Protein AF-A0A2N3AQL3-F1 (afdb_monomer_lite)

Foldseek 3Di:
DDQWDWDQDPVRDTDIDHDPVVVVVVVVVVVVVVVVVVPVPPPPPPQCQWDWDDDPPDTDIDGDDCLLVVLLVVLVCLLCVFLNNDDDDPVPDDPVRSLVSLVVSLVVNVVSLVSDDPVCCVPPPVSVVSSVVSVCCSPVPRVCCCVPPVVVVCVVVVD

Secondary structure (DSSP, 8-state):
--SEEEEE-TTS-EEEEE-HHHHHHHHHHHHHHHHHHTTT----------EEEEETTEEEEE----HHHHHHHHHHHHHHHSTTTS---TTT--HHHHHHHHHHHHHHHHHHHHTS-HHHHHH-HHHHHHHHHHHHIIIIIIHHIIIIIIHHHHHHHT-

pLDDT: mean 82.6, std 14.4, range [49.16, 96.75]

Sequence (159 aa):
MEIISIIINQNWDIQFYVSKFLIIFLIIIFIIFICFKNKRLKFKDYEISEADIGIGNSNIKIKPNYEDVQIAYKLWIELSTRKIGIPIDFENDAIMELYNSWYEFFKISRELLKDIPIVKARKHESTSKLINITIEILNLSIRPHLTKWQAKFRKWYFF

Radius of gyration: 32.43 Å; chains: 1; bounding box: 63×24×112 Å

Structure (mmCIF, N/CA/C/O backbone):
data_AF-A0A2N3AQL3-F1
#
_entry.id   AF-A0A2N3AQL3-F1
#
loop_
_atom_site.group_PDB
_atom_site.id
_atom_site.type_symbol
_atom_site.label_atom_id
_atom_site.label_alt_id
_atom_site.label_comp_id
_atom_site.label_asym_id
_atom_site.label_entity_id
_atom_site.label_seq_id
_atom_site.pdbx_PDB_ins_code
_atom_site.Cartn_x
_atom_site.Cartn_y
_atom_site.Cartn_z
_atom_site.occupancy
_atom_site.B_iso_or_equiv
_atom_site.auth_seq_id
_atom_site.auth_comp_id
_atom_site.auth_asym_id
_atom_site.auth_atom_id
_atom_site.pdbx_PDB_model_num
ATOM 1 N N . MET A 1 1 ? -11.843 4.493 66.650 1.00 51.44 1 MET A N 1
ATOM 2 C CA . MET A 1 1 ? -10.783 3.843 65.852 1.00 51.44 1 MET A CA 1
ATOM 3 C C . MET A 1 1 ? -9.783 4.924 65.491 1.00 51.44 1 MET A C 1
ATOM 5 O O . MET A 1 1 ? -10.061 5.711 64.596 1.00 51.44 1 MET A O 1
ATOM 9 N N . GLU A 1 2 ? -8.699 5.044 66.253 1.00 53.09 2 GLU A N 1
ATOM 10 C CA . GLU A 1 2 ? -7.651 6.032 65.977 1.00 53.09 2 GLU A CA 1
ATOM 11 C C . GLU A 1 2 ? -6.905 5.624 64.705 1.00 53.09 2 GLU A C 1
ATOM 13 O O . GLU A 1 2 ? -6.450 4.488 64.569 1.00 53.09 2 GLU A O 1
ATOM 18 N N . ILE A 1 3 ? -6.869 6.523 63.725 1.00 58.31 3 ILE A N 1
ATOM 19 C CA . ILE A 1 3 ? -6.352 6.224 62.384 1.00 58.31 3 ILE A CA 1
ATOM 20 C C . ILE A 1 3 ? -4.824 6.371 62.367 1.00 58.31 3 ILE A C 1
ATOM 22 O O . ILE A 1 3 ? -4.144 5.582 61.704 1.00 58.31 3 ILE A O 1
ATOM 26 N N . ILE A 1 4 ? -4.304 7.335 63.137 1.00 57.56 4 ILE A N 1
ATOM 27 C CA . ILE A 1 4 ? -2.884 7.600 63.387 1.00 57.56 4 ILE A CA 1
ATOM 28 C C . ILE A 1 4 ? -2.777 8.180 64.804 1.00 57.56 4 ILE A C 1
ATOM 30 O O . ILE A 1 4 ? -3.432 9.182 65.090 1.00 57.56 4 ILE A O 1
ATOM 34 N N . SER A 1 5 ? -1.950 7.592 65.669 1.00 59.94 5 SER A N 1
ATOM 35 C CA . SER A 1 5 ? -1.539 8.224 66.928 1.00 59.94 5 SER A CA 1
ATOM 36 C C . SER A 1 5 ? -0.015 8.255 67.033 1.00 59.94 5 SER A C 1
ATOM 38 O O . SER A 1 5 ? 0.682 7.295 66.694 1.00 59.94 5 SER A O 1
ATOM 40 N N . ILE A 1 6 ? 0.497 9.422 67.429 1.00 61.62 6 ILE A N 1
ATOM 41 C CA . ILE A 1 6 ? 1.920 9.704 67.620 1.00 61.62 6 ILE A CA 1
ATOM 42 C C . ILE A 1 6 ? 2.091 9.965 69.109 1.00 61.62 6 ILE A C 1
ATOM 44 O O . ILE A 1 6 ? 1.550 10.942 69.628 1.00 61.62 6 ILE A O 1
ATOM 48 N N . ILE A 1 7 ? 2.811 9.083 69.796 1.00 64.62 7 ILE A N 1
ATOM 49 C CA . ILE A 1 7 ? 3.121 9.242 71.217 1.00 64.62 7 ILE A CA 1
ATOM 50 C C . ILE A 1 7 ? 4.619 9.520 71.319 1.00 64.62 7 ILE A C 1
ATOM 52 O O . ILE A 1 7 ? 5.438 8.739 70.832 1.00 64.62 7 ILE A O 1
ATOM 56 N N . ILE A 1 8 ? 4.962 10.658 71.922 1.00 57.75 8 ILE A N 1
ATOM 57 C CA . ILE A 1 8 ? 6.341 11.061 72.210 1.00 57.75 8 ILE A CA 1
ATOM 58 C C . ILE A 1 8 ? 6.581 10.757 73.684 1.00 57.75 8 ILE A C 1
ATOM 60 O O . ILE A 1 8 ? 5.959 11.376 74.549 1.00 57.75 8 ILE A O 1
ATOM 64 N N . ASN A 1 9 ? 7.441 9.782 73.971 1.00 61.91 9 ASN A N 1
ATOM 65 C CA . ASN A 1 9 ? 7.782 9.431 75.347 1.00 61.91 9 ASN A CA 1
ATOM 66 C C . ASN A 1 9 ? 9.000 10.243 75.834 1.00 61.91 9 ASN A C 1
ATOM 68 O O . ASN A 1 9 ? 9.782 10.743 75.025 1.00 61.91 9 ASN A O 1
ATOM 72 N N . GLN A 1 10 ? 9.182 10.370 77.154 1.00 60.81 10 GLN A N 1
ATOM 73 C CA . GLN A 1 10 ? 10.193 11.242 77.787 1.00 60.81 10 GLN A CA 1
ATOM 74 C C . GLN A 1 10 ? 11.657 10.942 77.389 1.00 60.81 10 GLN A C 1
ATOM 76 O O . GLN A 1 10 ? 12.522 11.790 77.592 1.00 60.81 10 GLN A O 1
ATOM 81 N N . ASN A 1 11 ? 11.925 9.800 76.746 1.00 62.41 11 ASN A N 1
ATOM 82 C CA . ASN A 1 11 ? 13.236 9.415 76.207 1.00 62.41 11 ASN A CA 1
ATOM 83 C C . ASN A 1 11 ? 13.470 9.819 74.737 1.00 62.41 11 ASN A C 1
ATOM 85 O O . ASN A 1 11 ? 14.411 9.328 74.127 1.00 62.41 11 ASN A O 1
ATOM 89 N N . TRP A 1 12 ? 12.639 10.699 74.162 1.00 64.25 12 TRP A N 1
ATOM 90 C CA . TRP A 1 12 ? 12.699 11.100 72.741 1.00 64.25 12 TRP A CA 1
ATOM 91 C C . TRP A 1 12 ? 12.415 9.962 71.743 1.00 64.25 12 TRP A C 1
ATOM 93 O O . TRP A 1 12 ? 12.608 10.125 70.539 1.00 64.25 12 TRP A O 1
ATOM 103 N N . ASP A 1 13 ? 11.878 8.836 72.212 1.00 54.47 13 ASP A N 1
ATOM 104 C CA . ASP A 1 13 ? 11.405 7.764 71.343 1.00 54.47 13 ASP A CA 1
ATOM 105 C C . ASP A 1 13 ? 10.026 8.121 70.773 1.00 54.47 13 ASP A C 1
ATOM 107 O O . ASP A 1 13 ? 9.056 8.329 71.511 1.00 54.47 13 ASP A O 1
ATOM 111 N N . ILE A 1 14 ? 9.944 8.189 69.443 1.00 67.44 14 ILE A N 1
ATOM 112 C CA . ILE A 1 14 ? 8.716 8.487 68.701 1.00 67.44 14 ILE A CA 1
ATOM 113 C C . ILE A 1 14 ? 8.118 7.166 68.218 1.00 67.44 14 ILE A C 1
ATOM 115 O O . ILE A 1 14 ? 8.680 6.503 67.343 1.00 67.44 14 ILE A O 1
ATOM 119 N N . GLN A 1 15 ? 6.963 6.785 68.766 1.00 64.06 15 GLN A N 1
ATOM 120 C CA . GLN A 1 15 ? 6.241 5.585 68.340 1.00 64.06 15 GLN A CA 1
ATOM 121 C C . GLN A 1 15 ? 5.045 5.972 67.464 1.00 64.06 15 GLN A C 1
ATOM 123 O O . GLN A 1 15 ? 4.167 6.733 67.877 1.00 64.06 15 GLN A O 1
ATOM 128 N N . PHE A 1 16 ? 5.030 5.446 66.237 1.00 61.75 16 PHE A N 1
ATOM 129 C CA . PHE A 1 16 ? 3.970 5.664 65.254 1.00 61.75 16 PHE A CA 1
ATOM 130 C C . PHE A 1 16 ? 3.037 4.455 65.211 1.00 61.75 16 PHE A C 1
ATOM 132 O O . PHE A 1 16 ? 3.420 3.382 64.741 1.00 61.75 16 PHE A O 1
ATOM 139 N N . TYR A 1 17 ? 1.792 4.636 65.647 1.00 67.06 17 TYR A N 1
ATOM 140 C CA . TYR A 1 17 ? 0.761 3.612 65.521 1.00 67.06 17 TYR A CA 1
ATOM 141 C C . TYR A 1 17 ? -0.076 3.889 64.275 1.00 67.06 17 TYR A C 1
ATOM 143 O O . TYR A 1 17 ? -0.905 4.798 64.242 1.00 67.06 17 TYR A O 1
ATOM 151 N N . VAL A 1 18 ? 0.161 3.099 63.227 1.00 73.94 18 VAL A N 1
ATOM 152 C CA . VAL A 1 18 ? -0.626 3.133 61.989 1.00 73.94 18 VAL A CA 1
ATOM 153 C C . VAL A 1 18 ? -1.612 1.974 62.000 1.00 73.94 18 VAL A C 1
ATOM 155 O O . VAL A 1 18 ? -1.244 0.815 62.208 1.00 73.94 18 VAL A O 1
ATOM 158 N N . SER A 1 19 ? -2.884 2.278 61.758 1.00 76.31 19 SER A N 1
ATOM 159 C CA . SER A 1 19 ? -3.917 1.249 61.664 1.00 76.31 19 SER A CA 1
ATOM 160 C C . SER A 1 19 ? -3.671 0.310 60.470 1.00 76.31 19 SER A C 1
ATOM 162 O O . SER A 1 19 ? -3.409 0.743 59.346 1.00 76.31 19 SER A O 1
ATOM 164 N N . LYS A 1 20 ? -3.806 -1.007 60.688 1.00 79.69 20 LYS A N 1
ATOM 165 C CA . LYS A 1 20 ? -3.628 -2.034 59.637 1.00 79.69 20 LYS A CA 1
ATOM 166 C C . LYS A 1 20 ? -4.543 -1.808 58.422 1.00 79.69 20 LYS A C 1
ATOM 168 O O . LYS A 1 20 ? -4.163 -2.125 57.299 1.00 79.69 20 LYS A O 1
ATOM 173 N N . PHE A 1 21 ? -5.721 -1.220 58.633 1.00 78.19 21 PHE A N 1
ATOM 174 C CA . PHE A 1 21 ? -6.682 -0.905 57.573 1.00 78.19 21 PHE A CA 1
ATOM 175 C C . PHE A 1 21 ? -6.167 0.146 56.581 1.00 78.19 21 PHE A C 1
ATOM 177 O O . PHE A 1 21 ? -6.410 0.016 55.383 1.00 78.19 21 PHE A O 1
ATOM 184 N N . LEU A 1 22 ? -5.411 1.144 57.049 1.00 81.12 22 LEU A N 1
ATOM 185 C CA . LEU A 1 22 ? -4.845 2.193 56.194 1.00 81.12 22 LEU A CA 1
ATOM 186 C C . LEU A 1 22 ? -3.776 1.612 55.254 1.00 81.12 22 LEU A C 1
ATOM 188 O O . LEU A 1 22 ? -3.746 1.923 54.065 1.00 81.12 22 LEU A O 1
ATOM 192 N N . ILE A 1 23 ? -2.965 0.682 55.764 1.00 83.31 23 ILE A N 1
ATOM 193 C CA . ILE A 1 23 ? -1.958 -0.039 54.972 1.00 83.31 23 ILE A CA 1
ATOM 194 C C . ILE A 1 23 ? -2.632 -0.872 53.872 1.00 83.31 23 ILE A C 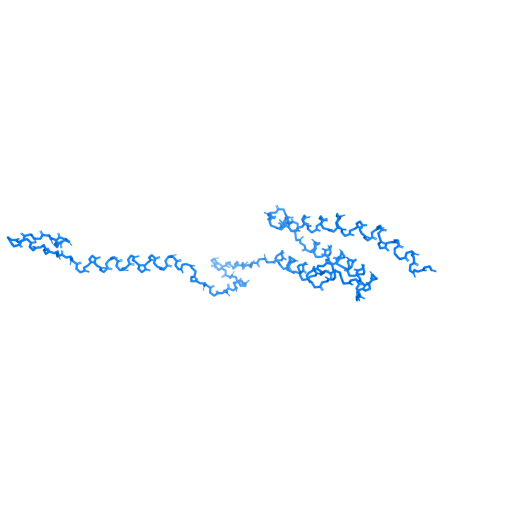1
ATOM 196 O O . ILE A 1 23 ? -2.230 -0.803 52.712 1.00 83.31 23 ILE A O 1
ATOM 200 N N . ILE A 1 24 ? -3.695 -1.612 54.205 1.00 85.81 24 ILE A N 1
ATOM 201 C CA . ILE A 1 24 ? -4.454 -2.416 53.231 1.00 85.81 24 ILE A CA 1
ATOM 202 C C . ILE A 1 24 ? -5.077 -1.523 52.150 1.00 85.81 24 ILE A C 1
ATOM 204 O O . ILE A 1 24 ? -5.013 -1.850 50.966 1.00 85.81 24 ILE A O 1
ATOM 208 N N . PHE A 1 25 ? -5.629 -0.372 52.535 1.00 88.00 25 PHE A N 1
ATOM 209 C CA . PHE A 1 25 ? -6.218 0.581 51.597 1.00 88.00 25 PHE A CA 1
ATOM 210 C C . PHE A 1 25 ? -5.186 1.143 50.605 1.00 88.00 25 PHE A C 1
ATOM 212 O O . PHE A 1 25 ? -5.440 1.177 49.400 1.00 88.00 25 PHE A O 1
ATOM 219 N N . LEU A 1 26 ? -3.991 1.506 51.086 1.00 88.38 26 LEU A N 1
ATOM 220 C CA . LEU A 1 26 ? -2.893 1.963 50.228 1.00 88.38 26 LEU A CA 1
ATOM 221 C C . LEU A 1 26 ? -2.411 0.867 49.268 1.00 88.38 26 LEU A C 1
ATOM 223 O O . LEU A 1 26 ? -2.149 1.157 48.102 1.00 88.38 26 LEU A O 1
ATOM 227 N N . ILE A 1 27 ? -2.357 -0.391 49.718 1.00 90.12 27 ILE A N 1
ATOM 228 C CA . ILE A 1 27 ? -2.004 -1.536 48.864 1.00 90.12 27 ILE A CA 1
ATOM 229 C C . ILE A 1 27 ? -3.042 -1.730 47.752 1.00 90.12 27 ILE A C 1
ATOM 231 O O . ILE A 1 27 ? -2.668 -1.926 46.597 1.00 90.12 27 ILE A O 1
ATOM 235 N N . ILE A 1 28 ? -4.337 -1.622 48.064 1.00 89.75 28 ILE A N 1
ATOM 236 C CA . ILE A 1 28 ? -5.412 -1.740 47.067 1.00 89.75 28 ILE A CA 1
ATOM 237 C C . ILE A 1 28 ? -5.302 -0.626 46.020 1.00 89.75 28 ILE A C 1
ATOM 239 O O . ILE A 1 28 ? -5.338 -0.907 44.821 1.00 89.75 28 ILE A O 1
ATOM 243 N N . ILE A 1 29 ? -5.097 0.624 46.448 1.00 90.50 29 ILE A N 1
ATOM 244 C CA . ILE A 1 29 ? -4.887 1.756 45.532 1.00 90.50 29 ILE A CA 1
ATOM 245 C C . ILE A 1 29 ? -3.656 1.525 44.655 1.00 90.50 29 ILE A C 1
ATOM 247 O O . ILE A 1 29 ? -3.702 1.786 43.453 1.00 90.50 29 ILE A O 1
ATOM 251 N N . PHE A 1 30 ? -2.571 1.002 45.225 1.00 89.88 30 PHE A N 1
ATOM 252 C CA . PHE A 1 30 ? -1.344 0.722 44.488 1.00 89.88 30 PHE A CA 1
ATOM 253 C C . PHE A 1 30 ? -1.532 -0.384 43.437 1.00 89.88 30 PHE A C 1
ATOM 255 O O . PHE A 1 30 ? -1.083 -0.235 42.301 1.00 89.88 30 PHE A O 1
ATOM 262 N N . ILE A 1 31 ? -2.267 -1.453 43.766 1.00 86.69 31 ILE A N 1
ATOM 263 C CA . ILE A 1 31 ? -2.614 -2.530 42.823 1.00 86.69 31 ILE A CA 1
ATOM 264 C C . ILE A 1 31 ? -3.506 -2.002 41.694 1.00 86.69 31 ILE A C 1
ATOM 266 O O . ILE A 1 31 ? -3.266 -2.308 40.524 1.00 86.69 31 ILE A O 1
ATOM 270 N N . ILE A 1 32 ? -4.501 -1.173 42.025 1.00 85.25 32 ILE A N 1
ATOM 271 C CA . ILE A 1 32 ? -5.365 -0.515 41.039 1.00 85.25 32 ILE A CA 1
ATOM 272 C C . ILE A 1 32 ? -4.518 0.381 40.131 1.00 85.25 32 ILE A C 1
ATOM 274 O O . ILE A 1 32 ? -4.611 0.270 38.913 1.00 85.25 32 ILE A O 1
ATOM 278 N N . PHE A 1 33 ? -3.634 1.208 40.690 1.00 86.50 33 PHE A N 1
ATOM 279 C CA . PHE A 1 33 ? -2.742 2.074 39.920 1.00 86.50 33 PHE A CA 1
ATOM 280 C C . PHE A 1 33 ? -1.833 1.278 38.972 1.00 86.50 33 PHE A C 1
ATOM 282 O O . PHE A 1 33 ? -1.706 1.637 37.799 1.00 86.50 33 PHE A O 1
ATOM 289 N N . ILE A 1 34 ? -1.263 0.157 39.431 1.00 82.75 34 ILE A N 1
ATOM 290 C CA . ILE A 1 34 ? -0.483 -0.756 38.583 1.00 82.75 34 ILE A CA 1
ATOM 291 C C . ILE A 1 34 ? -1.356 -1.350 37.474 1.00 82.75 34 ILE A C 1
ATOM 293 O O . ILE A 1 34 ? -0.932 -1.333 36.322 1.00 82.75 34 ILE A O 1
ATOM 297 N N . CYS A 1 35 ? -2.574 -1.816 37.769 1.00 76.88 35 CYS A N 1
ATOM 298 C CA . CYS A 1 35 ? -3.499 -2.337 36.754 1.00 76.88 35 CYS A CA 1
ATOM 299 C C . CYS A 1 35 ? -3.906 -1.272 35.726 1.00 76.88 35 CYS A C 1
ATOM 301 O O . CYS A 1 35 ? -3.946 -1.554 34.530 1.00 76.88 35 CYS A O 1
ATOM 303 N N . PHE A 1 36 ? -4.163 -0.036 36.162 1.00 75.19 36 PHE A N 1
ATOM 304 C CA . PHE A 1 36 ? -4.495 1.078 35.272 1.00 75.19 36 PHE A CA 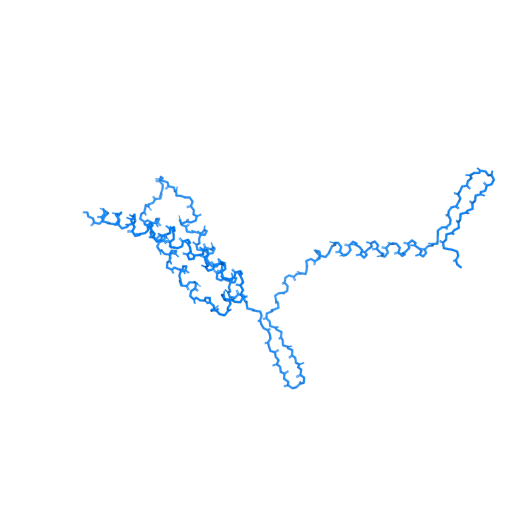1
ATOM 305 C C . PHE A 1 36 ? -3.304 1.493 34.399 1.00 75.19 36 PHE A C 1
ATOM 307 O O . PHE A 1 36 ? -3.488 1.766 33.212 1.00 75.19 36 PHE A O 1
ATOM 314 N N . LYS A 1 37 ? -2.081 1.487 34.944 1.00 73.31 37 LYS A N 1
ATOM 315 C CA . LYS A 1 37 ? -0.851 1.728 34.172 1.00 73.31 37 LYS A CA 1
ATOM 316 C C . LYS A 1 37 ? -0.570 0.580 33.195 1.00 73.31 37 LYS A C 1
ATOM 318 O O . LYS A 1 37 ? -0.176 0.817 32.055 1.00 73.31 37 LYS A O 1
ATOM 323 N N . ASN A 1 38 ? -0.874 -0.650 33.605 1.00 61.75 38 ASN A N 1
ATOM 324 C CA . ASN A 1 38 ? -0.843 -1.850 32.777 1.00 61.75 38 ASN A CA 1
ATOM 325 C C . ASN A 1 38 ? -2.131 -2.063 31.969 1.00 61.75 38 ASN A C 1
ATOM 327 O O . ASN A 1 38 ? -2.386 -3.182 31.543 1.00 61.75 38 ASN A O 1
ATOM 331 N N . LYS A 1 39 ? -2.886 -1.012 31.603 1.00 55.19 39 LYS A N 1
ATOM 332 C CA . LYS A 1 39 ? -3.913 -1.094 30.536 1.00 55.19 39 LYS A CA 1
ATOM 333 C C . LYS A 1 39 ? -3.364 -1.540 29.164 1.00 55.19 39 LYS A C 1
ATOM 335 O O . LYS A 1 39 ? -4.125 -1.700 28.220 1.00 55.19 39 LYS A O 1
ATOM 340 N N . ARG A 1 40 ? -2.058 -1.824 29.070 1.00 51.91 40 ARG A N 1
ATOM 341 C CA . ARG A 1 40 ? -1.445 -2.739 28.091 1.00 51.91 40 ARG A CA 1
ATOM 342 C C . ARG A 1 40 ? -1.630 -4.229 28.424 1.00 51.91 40 ARG A C 1
ATOM 344 O O . ARG A 1 40 ? -0.870 -5.058 27.926 1.00 51.91 40 ARG A O 1
ATOM 351 N N . LEU A 1 41 ? -2.613 -4.600 29.241 1.00 51.66 41 LEU A N 1
ATOM 352 C CA . LEU A 1 41 ? -3.220 -5.922 29.200 1.00 51.66 41 LEU A CA 1
ATOM 353 C C . LEU A 1 41 ? -3.808 -6.031 27.802 1.00 51.66 41 LEU A C 1
ATOM 355 O O . LEU A 1 41 ? -4.923 -5.588 27.548 1.00 51.66 41 LEU A O 1
ATOM 359 N N . LYS A 1 42 ? -2.961 -6.493 26.877 1.00 51.69 42 LYS A N 1
ATOM 360 C CA . LYS A 1 42 ? -3.303 -6.798 25.501 1.00 51.69 42 LYS A CA 1
ATOM 361 C C . LYS A 1 42 ? -4.519 -7.701 25.593 1.00 51.69 42 LYS A C 1
ATOM 363 O O . LYS A 1 42 ? -4.386 -8.880 25.924 1.00 51.69 42 LYS A O 1
ATOM 368 N N . PHE A 1 43 ? -5.700 -7.135 25.370 1.00 49.53 43 PHE A N 1
ATOM 369 C CA . PHE A 1 43 ? -6.829 -7.937 24.958 1.00 49.53 43 PHE A CA 1
ATOM 370 C C . PHE A 1 43 ? -6.288 -8.720 23.768 1.00 49.53 43 PHE A C 1
ATOM 372 O O . PHE A 1 43 ? -5.838 -8.112 22.799 1.00 49.53 43 PHE A O 1
ATOM 379 N N . LYS A 1 44 ? -6.178 -10.048 23.922 1.00 50.84 44 LYS A N 1
ATOM 380 C CA . LYS A 1 44 ? -5.912 -10.948 22.798 1.00 50.84 44 LYS A CA 1
ATOM 381 C C . LYS A 1 44 ? -6.794 -10.472 21.653 1.00 50.84 44 LYS A C 1
ATOM 383 O O . LYS A 1 44 ? -7.943 -10.131 21.922 1.00 50.84 44 LYS A O 1
ATOM 388 N N . ASP A 1 45 ? -6.237 -10.410 20.451 1.00 49.16 45 ASP A N 1
ATOM 389 C CA . ASP A 1 45 ? -6.909 -9.927 19.250 1.00 49.16 45 ASP A CA 1
ATOM 390 C C . ASP A 1 45 ? -8.165 -10.776 18.988 1.00 49.16 45 ASP A C 1
ATOM 392 O O . ASP A 1 45 ? -8.144 -11.782 18.285 1.00 49.16 45 ASP A O 1
ATOM 396 N N . TYR A 1 46 ? -9.263 -10.432 19.658 1.00 51.84 46 TYR A N 1
ATOM 397 C CA . TYR A 1 46 ? -10.572 -11.006 19.431 1.00 51.84 46 TYR A CA 1
ATOM 398 C C . TYR A 1 46 ? -11.118 -10.275 18.215 1.00 51.84 46 TYR A C 1
ATOM 400 O O . TYR A 1 46 ? -11.635 -9.162 18.318 1.00 51.84 46 TYR A O 1
ATOM 408 N N . GLU A 1 47 ? -10.953 -10.885 17.047 1.00 54.69 47 GLU A N 1
ATOM 409 C CA . GLU A 1 47 ? -11.608 -10.427 15.831 1.00 54.69 47 GLU A CA 1
ATOM 410 C C . GLU A 1 47 ? -13.110 -10.692 15.969 1.00 54.69 47 GLU A C 1
ATOM 412 O O . GLU A 1 47 ? -13.596 -11.808 15.789 1.00 54.69 47 GLU A O 1
ATOM 417 N N . ILE A 1 48 ? -13.857 -9.655 16.353 1.00 61.38 48 ILE A N 1
ATOM 418 C CA . ILE A 1 48 ? -15.319 -9.683 16.345 1.00 61.38 48 ILE A CA 1
ATOM 419 C C . ILE A 1 48 ? -15.743 -9.679 14.876 1.00 61.38 48 ILE A C 1
ATOM 421 O O . ILE A 1 48 ? -15.791 -8.631 14.236 1.00 61.38 48 ILE A O 1
ATOM 425 N N . SER A 1 49 ? -15.992 -10.862 14.322 1.00 60.44 49 SER A N 1
ATOM 426 C CA . SER A 1 49 ? -16.364 -11.027 12.919 1.00 60.44 49 SER A CA 1
ATOM 427 C C . SER A 1 49 ? -17.784 -10.537 12.659 1.00 60.44 49 SER A C 1
ATOM 429 O O . SER A 1 49 ? -17.999 -9.799 11.700 1.00 60.44 49 SER A O 1
ATOM 431 N N . GLU A 1 50 ? -18.738 -10.899 13.519 1.00 64.69 50 GLU A N 1
ATOM 432 C CA . GLU A 1 50 ? -20.144 -10.493 13.449 1.00 64.69 50 GLU A CA 1
ATOM 433 C C . GLU A 1 50 ? -20.735 -10.456 14.867 1.00 64.69 50 GLU A C 1
ATOM 435 O O . GLU A 1 50 ? -20.438 -11.317 15.697 1.00 64.69 50 GLU A O 1
ATOM 440 N N . ALA A 1 51 ? -21.552 -9.443 15.157 1.00 72.31 51 ALA A N 1
ATOM 441 C CA . ALA A 1 51 ? -22.323 -9.355 16.391 1.00 72.31 51 ALA A CA 1
ATOM 442 C C . ALA A 1 51 ? -23.816 -9.335 16.052 1.00 72.31 51 ALA A C 1
ATOM 444 O O . ALA A 1 51 ? -24.292 -8.414 15.382 1.00 72.31 51 ALA A O 1
ATOM 445 N N . ASP A 1 52 ? -24.536 -10.345 16.537 1.00 73.25 52 ASP A N 1
ATOM 446 C CA . ASP A 1 52 ? -25.989 -10.427 16.439 1.00 73.25 52 ASP A CA 1
ATOM 447 C C . ASP A 1 52 ? -26.587 -9.840 17.722 1.00 73.25 52 ASP A C 1
ATOM 449 O O . ASP A 1 52 ? -26.471 -10.415 18.806 1.00 73.25 52 ASP A O 1
ATOM 453 N N . ILE A 1 53 ? -27.205 -8.664 17.611 1.00 74.75 53 ILE A N 1
ATOM 454 C CA . ILE A 1 53 ? -27.907 -8.020 18.725 1.00 74.75 53 ILE A CA 1
ATOM 455 C C . ILE A 1 53 ? -29.405 -8.229 18.504 1.00 74.75 53 ILE A C 1
ATOM 457 O O . ILE A 1 53 ? -29.989 -7.678 17.568 1.00 74.75 53 ILE A O 1
ATOM 461 N N . GLY A 1 54 ? -30.022 -9.040 19.363 1.00 65.56 54 GLY A N 1
ATOM 462 C CA . GLY A 1 54 ? -31.474 -9.204 19.416 1.00 65.56 54 GLY A CA 1
ATOM 463 C C . GLY A 1 54 ? -32.105 -8.125 20.294 1.00 65.56 54 GLY A C 1
ATOM 464 O O . GLY A 1 54 ? -31.831 -8.069 21.492 1.00 65.56 54 GLY A O 1
ATOM 465 N N . ILE A 1 55 ? -32.958 -7.275 19.717 1.00 66.06 55 ILE A N 1
ATOM 466 C CA . ILE A 1 55 ? -33.839 -6.358 20.458 1.00 66.06 55 ILE A CA 1
ATOM 467 C C . ILE A 1 55 ? -35.282 -6.728 20.094 1.00 66.06 55 ILE A C 1
ATOM 469 O O . ILE A 1 55 ? -35.712 -6.557 18.951 1.00 66.06 55 ILE A O 1
ATOM 473 N N . GLY A 1 56 ? -36.032 -7.265 21.061 1.00 75.38 56 GLY A N 1
ATOM 474 C CA . GLY A 1 56 ? -37.398 -7.758 20.844 1.00 75.38 56 GLY A CA 1
ATOM 475 C C . GLY A 1 56 ? -37.448 -8.913 19.833 1.00 75.38 56 GLY A C 1
ATOM 476 O O . GLY A 1 56 ? -36.727 -9.892 19.985 1.00 75.38 56 GLY A O 1
ATOM 477 N N . ASN A 1 57 ? -38.274 -8.781 18.787 1.00 68.94 57 ASN A N 1
ATOM 478 C CA . ASN A 1 57 ? -38.377 -9.750 17.680 1.00 68.94 57 ASN A CA 1
ATOM 479 C C . ASN A 1 57 ? -37.429 -9.454 16.499 1.00 68.94 57 ASN A C 1
ATOM 481 O O . ASN A 1 57 ? -37.511 -10.120 15.467 1.00 68.94 57 ASN A O 1
ATOM 485 N N . SER A 1 58 ? -36.565 -8.441 16.605 1.00 57.12 58 SER A N 1
ATOM 486 C CA . SER A 1 58 ? -35.669 -8.033 15.519 1.00 57.12 58 SER A CA 1
ATOM 487 C C . SER A 1 58 ? -34.214 -8.370 15.828 1.00 57.12 58 SER A C 1
ATOM 489 O O . SER A 1 58 ? -33.703 -8.027 16.894 1.00 57.12 58 SER A O 1
ATOM 491 N N . ASN A 1 59 ? -33.548 -9.005 14.862 1.00 71.06 59 ASN A N 1
ATOM 492 C CA . ASN A 1 59 ? -32.122 -9.316 14.913 1.00 71.06 59 ASN A CA 1
ATOM 493 C C . ASN A 1 59 ? -31.364 -8.334 14.014 1.00 71.06 59 ASN A C 1
ATOM 495 O O . ASN A 1 59 ? -31.643 -8.254 12.816 1.00 71.06 59 ASN A O 1
ATOM 499 N N . ILE A 1 60 ? -30.407 -7.597 14.581 1.00 71.31 60 ILE A N 1
ATOM 500 C CA . ILE A 1 60 ? -29.521 -6.693 13.837 1.00 71.31 60 ILE A CA 1
ATOM 501 C C . ILE A 1 60 ? -28.127 -7.318 13.799 1.00 71.31 60 ILE A C 1
ATOM 503 O O . ILE A 1 60 ? -27.547 -7.596 14.848 1.00 71.31 60 ILE A O 1
ATOM 507 N N . LYS A 1 61 ? -27.592 -7.508 12.587 1.00 75.81 61 LYS A N 1
ATOM 508 C CA . LYS A 1 61 ? -26.224 -7.985 12.359 1.00 75.81 61 LYS A CA 1
ATOM 509 C C . LYS A 1 61 ? -25.278 -6.810 12.163 1.00 75.81 61 LYS A C 1
ATOM 511 O O . LYS A 1 61 ? -25.483 -6.002 11.255 1.00 75.81 61 LYS A O 1
ATOM 516 N N . ILE A 1 62 ? -24.232 -6.723 12.979 1.00 70.06 62 ILE A N 1
ATOM 517 C CA . ILE A 1 62 ? -23.190 -5.698 12.859 1.00 70.06 62 ILE A CA 1
ATOM 518 C C . ILE A 1 62 ? -21.877 -6.380 12.479 1.00 70.06 62 ILE A C 1
ATOM 520 O O . ILE A 1 62 ? -21.405 -7.265 13.189 1.00 70.06 62 ILE A O 1
ATOM 524 N N . LYS A 1 63 ? -21.283 -5.946 11.362 1.00 75.25 63 LYS A N 1
ATOM 525 C CA . LYS A 1 63 ? -20.011 -6.456 10.840 1.00 75.25 63 LYS A CA 1
ATOM 526 C C . LYS A 1 63 ? -19.025 -5.306 10.618 1.00 75.25 63 LYS A C 1
ATOM 528 O O . LYS A 1 63 ? -19.384 -4.342 9.936 1.00 75.25 63 LYS A O 1
ATOM 533 N N . PRO A 1 64 ? -17.797 -5.372 11.159 1.00 66.88 64 PRO A N 1
ATOM 534 C CA . PRO A 1 64 ? -16.774 -4.378 10.866 1.00 66.88 64 PRO A CA 1
ATOM 535 C C . PRO A 1 64 ? -16.326 -4.460 9.398 1.00 66.88 64 PRO A C 1
ATOM 537 O O . PRO A 1 64 ? -16.150 -5.542 8.840 1.00 66.88 64 PRO A O 1
ATOM 540 N N . ASN A 1 65 ? -16.138 -3.300 8.760 1.00 77.88 65 ASN A N 1
ATOM 541 C CA . ASN A 1 65 ? -15.711 -3.204 7.362 1.00 77.88 65 ASN A CA 1
ATOM 542 C C . ASN A 1 65 ? -14.247 -2.737 7.270 1.00 77.88 65 ASN A C 1
ATOM 544 O O . ASN A 1 65 ? -13.965 -1.552 7.458 1.00 77.88 65 ASN A O 1
ATOM 548 N N . TYR A 1 66 ? -13.358 -3.652 6.875 1.00 83.06 66 TYR A N 1
ATOM 549 C CA . TYR A 1 66 ? -11.912 -3.434 6.722 1.00 83.06 66 TYR A CA 1
ATOM 550 C C . TYR A 1 66 ? -11.434 -3.282 5.265 1.00 83.06 66 TYR A C 1
ATOM 552 O O . TYR A 1 66 ? -10.239 -3.388 5.000 1.00 83.06 66 TYR A O 1
ATOM 560 N N . GLU A 1 67 ? -12.335 -3.060 4.305 1.00 85.12 67 GLU A N 1
ATOM 561 C CA . GLU A 1 67 ? -12.007 -3.034 2.865 1.00 85.12 67 GLU A CA 1
ATOM 562 C C . GLU A 1 67 ? -10.865 -2.069 2.503 1.00 85.12 67 GLU A C 1
ATOM 564 O O . GLU A 1 67 ? -9.957 -2.424 1.759 1.00 85.12 67 GLU A O 1
ATOM 569 N N . ASP A 1 68 ? -10.862 -0.861 3.066 1.00 84.38 68 ASP A N 1
ATOM 570 C CA . ASP A 1 68 ? -9.848 0.162 2.805 1.00 84.38 68 ASP A CA 1
ATOM 571 C C . ASP A 1 68 ? -8.476 -0.214 3.380 1.00 84.38 68 ASP A C 1
ATOM 573 O O . ASP A 1 68 ? -7.453 0.013 2.733 1.00 84.38 68 ASP A O 1
ATOM 577 N N . VAL A 1 69 ? -8.450 -0.863 4.547 1.00 87.75 69 VAL A N 1
ATOM 578 C CA . VAL A 1 69 ? -7.219 -1.402 5.146 1.00 87.75 69 VAL A CA 1
ATOM 579 C C . VAL A 1 69 ? -6.659 -2.541 4.292 1.00 87.75 69 VAL A C 1
ATOM 581 O O . VAL A 1 69 ? -5.455 -2.597 4.046 1.00 87.75 69 VAL A O 1
ATOM 584 N N . GLN A 1 70 ? -7.524 -3.420 3.781 1.00 92.12 70 GLN A N 1
ATOM 585 C CA . GLN A 1 70 ? -7.110 -4.502 2.885 1.00 92.12 70 GLN A CA 1
ATOM 586 C C . GLN A 1 70 ? -6.538 -3.961 1.570 1.00 92.12 70 GLN A C 1
ATOM 588 O O . GLN A 1 70 ? -5.531 -4.472 1.083 1.00 92.12 70 GLN A O 1
ATOM 593 N N . ILE A 1 71 ? -7.141 -2.912 1.005 1.00 93.31 71 ILE A N 1
ATOM 594 C CA . ILE A 1 71 ? -6.638 -2.262 -0.211 1.00 93.31 71 ILE A CA 1
ATOM 595 C C . ILE A 1 71 ? -5.285 -1.590 0.046 1.00 93.31 71 ILE A C 1
ATOM 597 O O . ILE A 1 71 ? -4.362 -1.766 -0.750 1.00 93.31 71 ILE A O 1
ATOM 601 N N . ALA A 1 72 ? -5.124 -0.895 1.177 1.00 93.19 72 ALA A N 1
ATOM 602 C CA . ALA A 1 72 ? -3.839 -0.318 1.577 1.00 93.19 72 ALA A CA 1
ATOM 603 C C . ALA A 1 72 ? -2.743 -1.389 1.696 1.00 93.19 72 ALA A C 1
ATOM 605 O O . ALA A 1 72 ? -1.632 -1.207 1.201 1.00 93.19 72 ALA A O 1
ATOM 606 N N . TYR A 1 73 ? -3.072 -2.529 2.307 1.00 95.12 73 TYR A N 1
ATOM 607 C CA . TYR A 1 73 ? -2.151 -3.652 2.446 1.00 95.12 73 TYR A CA 1
ATOM 608 C C . TYR A 1 73 ? -1.758 -4.255 1.090 1.00 95.12 73 TYR A C 1
ATOM 610 O O . TYR A 1 73 ? -0.573 -4.473 0.840 1.00 95.12 73 TYR A O 1
ATOM 618 N N . LYS A 1 74 ? -2.721 -4.449 0.178 1.00 96.00 74 LYS A N 1
ATOM 619 C CA . LYS A 1 74 ? -2.448 -4.914 -1.193 1.00 96.00 74 LYS A CA 1
ATOM 620 C C . LYS A 1 74 ? -1.523 -3.951 -1.945 1.00 96.00 74 LYS A C 1
ATOM 622 O O . LYS A 1 74 ? -0.537 -4.395 -2.524 1.00 96.00 74 LYS A O 1
ATOM 627 N N . LEU A 1 75 ? -1.787 -2.641 -1.883 1.00 95.56 75 LEU A N 1
ATOM 628 C CA . LEU A 1 75 ? -0.912 -1.618 -2.475 1.00 95.56 75 LEU A CA 1
ATOM 629 C C . LEU A 1 75 ? 0.509 -1.679 -1.897 1.00 95.56 75 LEU A C 1
ATOM 631 O O . LEU A 1 75 ? 1.482 -1.583 -2.643 1.00 95.56 75 LEU A O 1
ATOM 635 N N . TRP A 1 76 ? 0.637 -1.867 -0.581 1.00 94.62 76 TRP A N 1
ATOM 636 C CA . TRP A 1 76 ? 1.935 -1.996 0.080 1.00 94.62 76 TRP A CA 1
ATOM 637 C C . TRP A 1 76 ? 2.707 -3.244 -0.367 1.00 94.62 76 TRP A C 1
ATOM 639 O O . TRP A 1 76 ? 3.905 -3.138 -0.637 1.00 94.62 76 TRP A O 1
ATOM 649 N N . ILE A 1 77 ? 2.048 -4.401 -0.503 1.00 95.81 77 ILE A N 1
ATOM 650 C CA . ILE A 1 77 ? 2.680 -5.617 -1.047 1.00 95.81 77 ILE A CA 1
ATOM 651 C C . ILE A 1 77 ? 3.195 -5.347 -2.461 1.00 95.81 77 ILE A C 1
ATOM 653 O O . ILE A 1 77 ? 4.367 -5.587 -2.745 1.00 95.81 77 ILE A O 1
ATOM 657 N N . GLU A 1 78 ? 2.341 -4.818 -3.338 1.00 95.19 78 GLU A N 1
ATOM 658 C CA . GLU A 1 78 ? 2.699 -4.557 -4.736 1.00 95.19 78 GLU A CA 1
ATOM 659 C C . GLU A 1 78 ? 3.861 -3.566 -4.854 1.00 95.19 78 GLU A C 1
ATOM 661 O O . GLU A 1 78 ? 4.714 -3.719 -5.722 1.00 95.19 78 GLU A O 1
ATOM 666 N N . LEU A 1 79 ? 3.931 -2.567 -3.972 1.00 93.25 79 LEU A N 1
ATOM 667 C CA . LEU A 1 79 ? 5.032 -1.609 -3.956 1.00 93.25 79 LEU A CA 1
ATOM 668 C C . LEU A 1 79 ? 6.327 -2.247 -3.428 1.00 93.25 79 LEU A C 1
ATOM 670 O O . LEU A 1 79 ? 7.369 -2.119 -4.062 1.00 93.25 79 LEU A O 1
ATOM 674 N N . SER A 1 80 ? 6.262 -2.930 -2.282 1.00 92.06 80 SER A N 1
ATOM 675 C CA . SER A 1 80 ? 7.437 -3.445 -1.557 1.00 92.06 80 SER A CA 1
ATOM 676 C C . SER A 1 80 ? 8.105 -4.652 -2.216 1.00 92.06 80 SER A C 1
ATOM 678 O O . SER A 1 80 ? 9.289 -4.889 -1.995 1.00 92.06 80 SER A O 1
ATOM 680 N N . THR A 1 81 ? 7.366 -5.411 -3.026 1.00 92.31 81 THR A N 1
ATOM 681 C CA . THR A 1 81 ? 7.872 -6.641 -3.661 1.00 92.31 81 THR A CA 1
ATOM 682 C C . THR A 1 81 ? 8.298 -6.448 -5.114 1.00 92.31 81 THR A C 1
ATOM 684 O O . THR A 1 81 ? 8.987 -7.298 -5.678 1.00 92.31 81 THR A O 1
ATOM 687 N N . ARG A 1 82 ? 7.920 -5.331 -5.741 1.00 93.19 82 ARG A N 1
ATOM 688 C CA . ARG A 1 82 ? 8.268 -5.023 -7.131 1.00 93.19 82 ARG A CA 1
ATOM 689 C C . ARG A 1 82 ? 9.527 -4.179 -7.231 1.00 93.19 82 ARG A C 1
ATOM 691 O O . ARG A 1 82 ? 9.853 -3.397 -6.345 1.00 93.19 82 ARG A O 1
ATOM 698 N N . LYS A 1 83 ? 10.142 -4.199 -8.416 1.00 91.19 83 LYS A N 1
ATOM 699 C CA . LYS A 1 83 ? 11.300 -3.360 -8.765 1.00 91.19 83 LYS A CA 1
ATOM 700 C C . LYS A 1 83 ? 11.063 -1.847 -8.675 1.00 91.19 83 LYS A C 1
ATOM 702 O O . LYS A 1 83 ? 12.002 -1.079 -8.810 1.00 91.19 83 LYS A O 1
ATOM 707 N N . ILE A 1 84 ? 9.825 -1.396 -8.474 1.00 87.69 84 ILE A N 1
ATOM 708 C CA . ILE A 1 84 ? 9.530 0.017 -8.213 1.00 87.69 84 ILE A CA 1
ATOM 709 C C . ILE A 1 84 ? 9.833 0.439 -6.768 1.00 87.69 84 ILE A C 1
ATOM 711 O O . ILE A 1 84 ? 10.207 1.586 -6.546 1.00 87.69 84 ILE A O 1
ATOM 715 N N . GLY A 1 85 ? 9.681 -0.465 -5.795 1.00 85.69 85 GLY A N 1
ATOM 716 C CA . GLY A 1 85 ? 9.976 -0.199 -4.383 1.00 85.69 85 GLY A CA 1
ATOM 717 C C . GLY A 1 85 ? 11.330 -0.736 -3.923 1.00 85.69 85 GLY A C 1
ATOM 718 O O . GLY A 1 85 ? 11.664 -0.606 -2.749 1.00 85.69 85 GLY A O 1
ATOM 719 N N . ILE A 1 86 ? 12.103 -1.333 -4.831 1.00 90.19 86 ILE A N 1
ATOM 720 C CA . ILE A 1 86 ? 13.417 -1.922 -4.563 1.00 90.19 86 ILE A CA 1
ATOM 721 C C . ILE A 1 86 ? 14.482 -1.083 -5.290 1.00 90.19 86 ILE A C 1
ATOM 723 O O . ILE A 1 86 ? 14.228 -0.653 -6.418 1.00 90.19 86 ILE A O 1
ATOM 727 N N . PRO A 1 87 ? 15.661 -0.836 -4.684 1.00 92.25 87 PRO A N 1
ATOM 728 C CA . PRO A 1 87 ? 16.768 -0.167 -5.363 1.00 92.25 87 PRO A CA 1
ATOM 729 C C . PRO A 1 87 ? 17.139 -0.861 -6.677 1.00 92.25 87 PRO A C 1
ATOM 731 O O . PRO A 1 87 ? 17.168 -2.089 -6.749 1.00 92.25 87 PRO A O 1
ATOM 734 N N . ILE A 1 88 ? 17.426 -0.065 -7.707 1.00 92.38 88 ILE A N 1
ATOM 735 C CA . ILE A 1 88 ? 17.828 -0.576 -9.019 1.00 92.38 88 ILE A CA 1
ATOM 736 C C . ILE A 1 88 ? 19.273 -1.068 -8.934 1.00 92.38 88 ILE A C 1
ATOM 738 O O . ILE A 1 88 ? 20.162 -0.304 -8.554 1.00 92.38 88 ILE A O 1
ATOM 742 N N . ASP A 1 89 ? 19.492 -2.319 -9.323 1.00 94.56 89 ASP A N 1
ATOM 743 C CA . ASP A 1 89 ? 20.821 -2.900 -9.481 1.00 94.56 89 ASP A CA 1
ATOM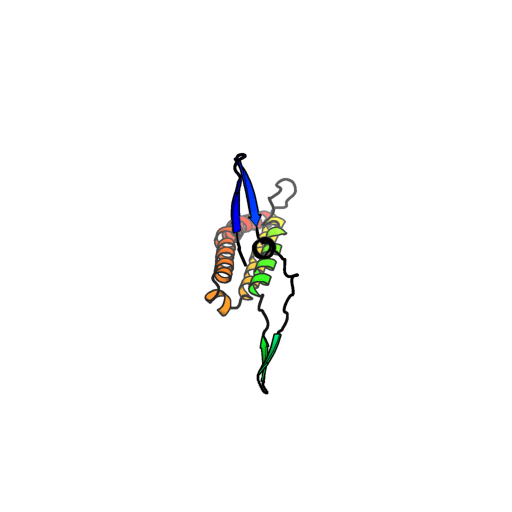 744 C C . ASP A 1 89 ? 21.290 -2.704 -10.928 1.00 94.56 89 ASP A C 1
ATOM 746 O O . ASP A 1 89 ? 20.797 -3.350 -11.848 1.00 94.56 89 ASP A O 1
ATOM 750 N N . PHE A 1 90 ? 22.243 -1.801 -11.147 1.00 91.69 90 PHE A N 1
ATOM 751 C CA . PHE A 1 90 ? 22.732 -1.489 -12.493 1.00 91.69 90 PHE A CA 1
ATOM 752 C C . PHE A 1 90 ? 23.563 -2.609 -13.136 1.00 91.69 90 PHE A C 1
ATOM 754 O O . PHE A 1 90 ? 23.776 -2.558 -14.347 1.00 91.69 90 PHE A O 1
ATOM 761 N N . GLU A 1 91 ? 24.035 -3.593 -12.365 1.00 94.31 91 GLU A N 1
ATOM 762 C CA . GLU A 1 91 ? 24.806 -4.727 -12.886 1.00 94.31 91 GLU A CA 1
ATOM 763 C C . GLU A 1 91 ? 23.884 -5.857 -13.352 1.00 94.31 91 GLU A C 1
ATOM 765 O O . GLU A 1 91 ? 24.112 -6.444 -14.411 1.00 94.31 91 GLU A O 1
ATOM 770 N N . ASN A 1 92 ? 22.826 -6.135 -12.581 1.00 93.31 92 ASN A N 1
ATOM 771 C CA . ASN A 1 92 ? 21.976 -7.311 -12.790 1.00 93.31 92 ASN A CA 1
ATOM 772 C C . ASN A 1 92 ? 20.571 -6.998 -13.334 1.00 93.31 92 ASN A C 1
ATOM 774 O O . ASN A 1 92 ? 19.928 -7.892 -13.890 1.00 93.31 92 ASN A O 1
ATOM 778 N N . ASP A 1 93 ? 20.063 -5.767 -13.200 1.00 93.50 93 ASP A N 1
ATOM 779 C CA . ASP A 1 93 ? 18.691 -5.455 -13.609 1.00 93.50 93 ASP A CA 1
ATOM 780 C C . ASP A 1 93 ? 18.577 -5.091 -15.090 1.00 93.50 93 ASP A C 1
ATOM 782 O O . ASP A 1 93 ? 19.110 -4.097 -15.585 1.00 93.50 93 ASP A O 1
ATOM 786 N N . ALA A 1 94 ? 17.745 -5.852 -15.800 1.00 92.3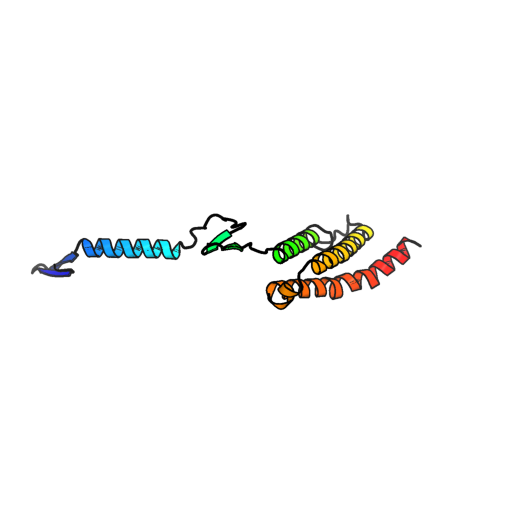8 94 ALA A N 1
ATOM 787 C CA . ALA A 1 94 ? 17.335 -5.501 -17.147 1.00 92.38 94 ALA A CA 1
ATOM 788 C C . ALA A 1 94 ? 16.349 -4.317 -17.124 1.00 92.38 94 ALA A C 1
ATOM 790 O O . ALA A 1 94 ? 15.263 -4.395 -16.544 1.00 92.38 94 ALA A O 1
ATOM 791 N N . ILE A 1 95 ? 16.675 -3.240 -17.850 1.00 92.06 95 ILE A N 1
ATOM 792 C CA . ILE A 1 95 ? 15.831 -2.031 -17.959 1.00 92.06 95 ILE A CA 1
ATOM 793 C C . ILE A 1 95 ? 14.410 -2.362 -18.449 1.00 92.06 95 ILE A C 1
ATOM 795 O O . ILE A 1 95 ? 13.433 -1.750 -18.010 1.00 92.06 95 ILE A O 1
ATOM 799 N N . MET A 1 96 ? 14.279 -3.350 -19.341 1.00 93.12 96 MET A N 1
ATOM 800 C CA . MET A 1 96 ? 12.979 -3.816 -19.825 1.00 93.12 96 MET A CA 1
ATOM 801 C C . MET A 1 96 ? 12.101 -4.349 -18.684 1.00 93.12 96 MET A C 1
ATOM 803 O O . MET A 1 96 ? 10.935 -3.962 -18.588 1.00 93.12 96 MET A O 1
ATOM 807 N N . GLU A 1 97 ? 12.664 -5.168 -17.794 1.00 92.81 97 GLU A N 1
ATOM 808 C CA . GLU A 1 97 ? 11.950 -5.747 -16.651 1.00 92.81 97 GLU A CA 1
ATOM 809 C C . GLU A 1 97 ? 11.570 -4.685 -15.617 1.00 92.81 97 GLU A C 1
ATOM 811 O O . GLU A 1 97 ? 10.445 -4.688 -15.113 1.00 92.81 97 GLU A O 1
ATOM 816 N N . LEU A 1 98 ? 12.451 -3.707 -15.370 1.00 93.94 98 LEU A N 1
ATOM 817 C CA . LEU A 1 98 ? 12.141 -2.560 -14.508 1.00 93.94 98 LEU A CA 1
ATOM 818 C C . LEU A 1 98 ? 10.893 -1.825 -15.009 1.00 93.94 98 LEU A C 1
ATOM 820 O O . LEU A 1 98 ? 9.918 -1.652 -14.275 1.00 93.94 98 LEU A O 1
ATOM 824 N N . TYR A 1 99 ? 10.884 -1.437 -16.285 1.00 94.38 99 TYR A N 1
ATOM 825 C CA . TYR A 1 99 ? 9.759 -0.699 -16.848 1.00 94.38 99 TYR A CA 1
ATOM 826 C C . TYR A 1 99 ? 8.479 -1.528 -16.961 1.00 94.38 99 TYR A C 1
ATOM 828 O O . TYR A 1 99 ? 7.390 -0.976 -16.780 1.00 94.38 99 TYR A O 1
ATOM 836 N N . ASN A 1 100 ? 8.580 -2.826 -17.253 1.00 94.06 100 ASN A N 1
ATOM 837 C CA . ASN A 1 100 ? 7.425 -3.722 -17.226 1.00 94.06 100 ASN A CA 1
ATOM 838 C C . ASN A 1 100 ? 6.844 -3.795 -15.806 1.00 94.06 100 ASN A C 1
ATOM 840 O O . ASN A 1 100 ? 5.647 -3.578 -15.626 1.00 94.06 100 ASN A O 1
ATOM 844 N N . SER A 1 101 ? 7.691 -3.969 -14.787 1.00 95.12 101 SER A N 1
ATOM 845 C CA . SER A 1 101 ? 7.271 -3.969 -13.382 1.00 95.12 101 SER A CA 1
ATOM 846 C C . SER A 1 101 ? 6.593 -2.657 -12.969 1.00 95.12 101 SER A C 1
ATOM 848 O O . SER A 1 101 ? 5.598 -2.688 -12.244 1.00 95.12 101 SER A O 1
ATOM 850 N N . TRP A 1 102 ? 7.111 -1.503 -13.402 1.00 95.12 102 TRP A N 1
ATOM 851 C CA . TRP A 1 102 ? 6.529 -0.192 -13.084 1.00 95.12 102 TRP A CA 1
ATOM 852 C C . TRP A 1 102 ? 5.171 0.011 -13.768 1.00 95.12 102 TRP A C 1
ATOM 854 O O . TRP A 1 102 ? 4.242 0.552 -13.166 1.00 95.12 102 TRP A O 1
ATOM 864 N N . TYR A 1 103 ? 5.036 -0.439 -15.019 1.00 95.62 103 TYR A N 1
ATOM 865 C CA . TYR A 1 103 ? 3.771 -0.381 -15.751 1.00 95.62 103 TYR A CA 1
ATOM 866 C C . TYR A 1 103 ? 2.703 -1.292 -15.136 1.00 95.62 103 TYR A C 1
ATOM 868 O O . TYR A 1 103 ? 1.555 -0.871 -14.989 1.00 95.62 103 TYR A O 1
ATOM 876 N N . GLU A 1 104 ? 3.075 -2.502 -14.715 1.00 95.69 104 GLU A N 1
ATOM 877 C CA . GLU A 1 104 ? 2.157 -3.408 -14.019 1.00 95.69 104 GLU A CA 1
ATOM 878 C C . GLU A 1 104 ? 1.708 -2.842 -12.668 1.00 95.69 104 GLU A C 1
ATOM 880 O O . GLU A 1 104 ? 0.510 -2.828 -12.381 1.00 95.69 104 GLU A O 1
ATOM 885 N N . PHE A 1 105 ? 2.620 -2.251 -11.886 1.00 95.75 105 PHE A N 1
ATOM 886 C CA . PHE A 1 105 ? 2.238 -1.551 -10.657 1.00 95.75 105 PHE A CA 1
ATOM 887 C C . PHE A 1 105 ? 1.244 -0.410 -10.926 1.00 95.75 105 PHE A C 1
ATOM 889 O O . PHE A 1 105 ? 0.266 -0.255 -10.191 1.00 95.75 105 PHE A O 1
ATOM 896 N N . PHE A 1 106 ? 1.448 0.369 -11.996 1.00 95.94 106 PHE A N 1
ATOM 897 C CA . PHE A 1 106 ? 0.522 1.437 -12.382 1.00 95.94 106 PHE A CA 1
ATOM 898 C C . PHE A 1 106 ? -0.885 0.904 -12.679 1.00 95.94 106 PHE A C 1
ATOM 900 O O . PHE A 1 106 ? -1.870 1.521 -12.270 1.00 95.94 106 PHE A O 1
ATOM 907 N N . LYS A 1 107 ? -1.001 -0.235 -13.375 1.00 96.56 107 LYS A N 1
ATOM 908 C CA . LYS A 1 107 ? -2.298 -0.873 -13.645 1.00 96.56 107 LYS A CA 1
ATOM 909 C C . LYS A 1 107 ? -2.954 -1.367 -12.362 1.00 96.56 107 LYS A C 1
ATOM 911 O O . LYS A 1 107 ? -4.072 -0.954 -12.067 1.00 96.56 107 LYS A O 1
ATOM 916 N N . ILE A 1 108 ? -2.251 -2.202 -11.596 1.00 96.50 108 ILE A N 1
ATOM 917 C CA . ILE A 1 108 ? -2.797 -2.854 -10.398 1.00 96.50 108 ILE A CA 1
ATOM 918 C C . ILE A 1 108 ? -3.233 -1.809 -9.377 1.00 96.50 108 ILE A C 1
ATOM 920 O O . ILE A 1 108 ? -4.343 -1.881 -8.860 1.00 96.50 108 ILE A O 1
ATOM 924 N N . SER A 1 109 ? -2.414 -0.781 -9.153 1.00 95.81 109 SER A N 1
ATOM 925 C CA . SER A 1 109 ? -2.763 0.295 -8.224 1.00 95.81 109 SER A CA 1
ATOM 926 C C . SER A 1 109 ? -4.038 1.025 -8.642 1.00 95.81 109 SER A C 1
ATOM 928 O O . SER A 1 109 ? -4.866 1.347 -7.796 1.00 95.81 109 SER A O 1
ATOM 930 N N . ARG A 1 110 ? -4.243 1.265 -9.945 1.00 95.44 110 ARG A N 1
ATOM 931 C CA . ARG A 1 110 ? -5.485 1.884 -10.432 1.00 95.44 110 ARG A CA 1
ATOM 932 C C . ARG A 1 110 ? -6.699 0.989 -10.238 1.00 95.44 110 ARG A C 1
ATOM 934 O O . ARG A 1 110 ? -7.747 1.526 -9.905 1.00 95.44 110 ARG A O 1
ATOM 941 N N . GLU A 1 111 ? -6.580 -0.318 -10.456 1.00 96.75 111 GLU A N 1
ATOM 942 C CA . GLU A 1 111 ? -7.688 -1.248 -10.205 1.00 96.75 111 GLU A CA 1
ATOM 943 C C . GLU A 1 111 ? -8.017 -1.318 -8.709 1.00 96.75 111 GLU A C 1
ATOM 945 O O . GLU A 1 111 ? -9.163 -1.099 -8.334 1.00 96.75 111 GLU A O 1
ATOM 950 N N . LEU A 1 112 ? -7.007 -1.453 -7.844 1.00 95.25 112 LEU A N 1
ATOM 951 C CA . LEU A 1 112 ? -7.194 -1.460 -6.388 1.00 95.25 112 LEU A CA 1
ATOM 952 C C . LEU A 1 112 ? -7.866 -0.182 -5.865 1.00 95.25 112 LEU A C 1
ATOM 954 O O . LEU A 1 112 ? -8.692 -0.242 -4.960 1.00 95.25 112 LEU A O 1
ATOM 958 N N . LEU A 1 113 ? -7.539 0.983 -6.433 1.00 93.44 113 LEU A N 1
ATOM 959 C CA . LEU A 1 113 ? -8.190 2.238 -6.052 1.00 93.44 113 LEU A CA 1
ATOM 960 C C . LEU A 1 113 ? -9.661 2.313 -6.491 1.00 93.44 113 LEU A C 1
ATOM 962 O O . LEU A 1 113 ? -10.446 2.975 -5.813 1.00 93.44 113 LEU A O 1
ATOM 966 N N . LYS A 1 114 ? -10.049 1.666 -7.600 1.00 93.38 114 LYS A N 1
ATOM 967 C CA . LYS A 1 114 ? -11.458 1.620 -8.042 1.00 93.38 114 LYS A CA 1
ATOM 968 C C . LYS A 1 114 ? -12.328 0.799 -7.098 1.00 93.38 114 LYS A C 1
ATOM 970 O O . LYS A 1 114 ? -13.514 1.093 -6.980 1.00 93.38 114 LYS A O 1
ATOM 975 N N . ASP A 1 115 ? -11.737 -0.180 -6.421 1.00 93.25 115 ASP A N 1
ATOM 976 C CA . ASP A 1 115 ? -12.441 -1.034 -5.466 1.00 93.25 115 ASP A CA 1
ATOM 977 C C . ASP A 1 115 ? -12.785 -0.299 -4.158 1.00 93.25 115 ASP A C 1
ATOM 979 O O . ASP A 1 115 ? -13.573 -0.802 -3.358 1.00 93.25 115 ASP A O 1
ATOM 983 N N . ILE A 1 116 ? -12.234 0.900 -3.919 1.00 90.94 116 ILE A N 1
ATOM 984 C CA . ILE A 1 116 ? -12.540 1.680 -2.715 1.00 90.94 116 ILE A CA 1
ATOM 985 C C . ILE A 1 116 ? -13.935 2.318 -2.840 1.00 90.94 116 ILE A C 1
ATOM 987 O O . ILE A 1 116 ? -14.159 3.151 -3.724 1.00 90.94 116 ILE A O 1
ATOM 991 N N . PRO A 1 117 ? -14.870 2.051 -1.904 1.00 89.00 117 PRO A N 1
ATOM 992 C CA . PRO A 1 117 ? -16.179 2.689 -1.923 1.00 89.00 117 PRO A CA 1
ATOM 993 C C . PRO A 1 117 ? -16.079 4.212 -1.764 1.00 89.00 117 PRO A C 1
ATOM 995 O O . PRO A 1 117 ? -15.505 4.720 -0.794 1.00 89.00 117 PRO A O 1
ATOM 998 N N . ILE A 1 118 ? -16.738 4.962 -2.654 1.00 86.81 118 ILE A N 1
ATOM 999 C CA . ILE A 1 118 ? -16.728 6.439 -2.641 1.00 86.81 118 ILE A CA 1
ATOM 1000 C C . ILE A 1 118 ? -17.210 7.033 -1.307 1.00 86.81 118 ILE A C 1
ATOM 1002 O O . ILE A 1 118 ? -16.754 8.095 -0.882 1.00 86.81 118 ILE A O 1
ATOM 1006 N N . VAL A 1 119 ? -18.116 6.334 -0.617 1.00 87.44 119 VAL A N 1
ATOM 1007 C CA . VAL A 1 119 ? -18.638 6.748 0.691 1.00 87.44 119 VAL A CA 1
ATOM 1008 C C . VAL A 1 119 ? -17.526 6.756 1.742 1.00 87.44 119 VAL A C 1
ATOM 1010 O O . VAL A 1 119 ? -17.449 7.703 2.524 1.00 87.44 119 VAL A O 1
ATOM 1013 N N . LYS A 1 120 ? -16.638 5.752 1.733 1.00 83.62 120 LYS A N 1
ATOM 1014 C CA . LYS A 1 120 ? -15.483 5.698 2.639 1.00 83.62 120 LYS A CA 1
ATOM 1015 C C . LYS A 1 120 ? -14.468 6.782 2.303 1.00 83.62 120 LYS A C 1
ATOM 1017 O O . LYS A 1 120 ? -14.047 7.503 3.201 1.00 83.62 120 LYS A O 1
ATOM 1022 N N . ALA A 1 121 ? -14.163 6.959 1.016 1.00 84.44 121 ALA A N 1
ATOM 1023 C CA . ALA A 1 121 ? -13.229 7.981 0.544 1.00 84.44 121 ALA A CA 1
ATOM 1024 C C . ALA A 1 121 ? -13.619 9.408 0.976 1.00 84.44 121 ALA A C 1
ATOM 1026 O O . ALA A 1 121 ? -12.746 10.231 1.228 1.00 84.44 121 ALA A O 1
ATOM 1027 N N . ARG A 1 122 ? -14.922 9.708 1.086 1.00 85.75 122 ARG A N 1
ATOM 1028 C CA . ARG A 1 122 ? -15.411 11.022 1.542 1.00 85.75 122 ARG A CA 1
ATOM 1029 C C . ARG A 1 122 ? -15.501 11.159 3.061 1.00 85.75 122 ARG A C 1
ATOM 1031 O O . ARG A 1 122 ? -15.313 12.256 3.571 1.00 85.75 122 ARG A O 1
ATOM 1038 N N . LYS A 1 123 ? -15.854 10.082 3.772 1.00 87.38 123 LYS A N 1
ATOM 1039 C CA . LYS A 1 123 ? -16.105 10.122 5.223 1.00 87.38 123 LYS A CA 1
ATOM 1040 C C . LYS A 1 123 ? -14.844 9.949 6.066 1.00 87.38 123 LYS A C 1
ATOM 1042 O O . LYS A 1 123 ? -14.795 10.481 7.170 1.00 87.38 123 LYS A O 1
ATOM 1047 N N . HIS A 1 124 ? -13.857 9.200 5.577 1.00 88.88 124 HIS A N 1
ATOM 1048 C CA . HIS A 1 124 ? -12.649 8.874 6.328 1.00 88.88 124 HIS A CA 1
ATOM 1049 C C . HIS A 1 124 ? -11.431 9.575 5.727 1.00 88.88 124 HIS A C 1
ATOM 1051 O O . HIS A 1 124 ? -11.046 9.327 4.583 1.00 88.88 124 HIS A O 1
ATOM 1057 N N . GLU A 1 125 ? -10.794 10.427 6.530 1.00 90.00 125 GLU A N 1
ATOM 1058 C CA . GLU A 1 125 ? -9.590 11.161 6.131 1.00 90.00 125 GLU A CA 1
ATOM 1059 C C . GLU A 1 125 ? -8.443 10.213 5.749 1.00 90.00 125 GLU A C 1
ATOM 1061 O O . GLU A 1 125 ? -7.760 10.441 4.754 1.00 90.00 125 GLU A O 1
ATOM 1066 N N . SER A 1 126 ? -8.270 9.108 6.483 1.00 87.88 126 SER A N 1
ATOM 1067 C CA . SER A 1 126 ? -7.247 8.091 6.205 1.00 87.88 126 SER A CA 1
ATOM 1068 C C . SER A 1 126 ? -7.394 7.482 4.809 1.00 87.88 126 SER A C 1
ATOM 1070 O O . SER A 1 126 ? -6.418 7.405 4.064 1.00 87.88 126 SER A O 1
ATOM 1072 N N . THR A 1 127 ? -8.614 7.092 4.431 1.00 91.50 127 THR A N 1
ATOM 1073 C CA . THR A 1 127 ? -8.916 6.531 3.110 1.00 91.50 127 THR A CA 1
ATOM 1074 C C . THR A 1 127 ? -8.689 7.569 2.010 1.00 91.50 127 THR A C 1
ATOM 1076 O O . THR A 1 127 ? -8.073 7.260 0.992 1.00 91.50 127 THR A O 1
ATOM 1079 N N . SER A 1 128 ? -9.125 8.816 2.222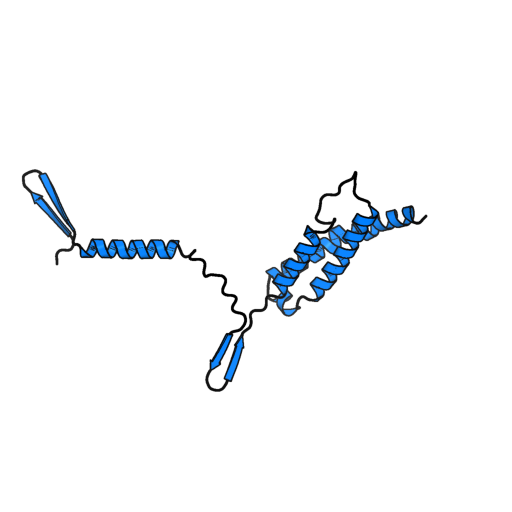 1.00 92.75 128 SER A N 1
ATOM 1080 C CA . SER A 1 128 ? -8.877 9.921 1.282 1.00 92.75 128 SER A CA 1
ATOM 1081 C C . SER A 1 128 ? -7.379 10.162 1.071 1.00 92.75 128 SER A C 1
ATOM 1083 O O . SER A 1 128 ? -6.900 10.252 -0.059 1.00 92.75 128 SER A O 1
ATOM 1085 N N . LYS A 1 129 ? -6.606 10.179 2.162 1.00 93.75 129 LYS A N 1
ATOM 1086 C CA . LYS A 1 129 ? -5.154 10.364 2.128 1.00 93.75 129 LYS A CA 1
ATOM 1087 C C . LYS A 1 129 ? -4.443 9.230 1.388 1.00 93.75 129 LYS A C 1
ATOM 1089 O O . LYS A 1 129 ? -3.559 9.512 0.583 1.00 93.75 129 LYS A O 1
ATOM 1094 N N . LEU A 1 130 ? -4.850 7.977 1.613 1.00 93.50 130 LEU A N 1
ATOM 1095 C CA . LEU A 1 130 ? -4.350 6.819 0.864 1.00 93.50 130 LEU A CA 1
ATOM 1096 C C . LEU A 1 130 ? -4.565 7.002 -0.644 1.00 93.50 130 LEU A C 1
ATOM 1098 O O . LEU A 1 130 ? -3.625 6.835 -1.423 1.00 93.50 130 LEU A O 1
ATOM 1102 N N . ILE A 1 131 ? -5.785 7.371 -1.048 1.00 94.31 131 ILE A N 1
ATOM 1103 C CA . ILE A 1 131 ? -6.130 7.594 -2.457 1.00 94.31 131 ILE A CA 1
ATOM 1104 C C . ILE A 1 131 ? -5.262 8.708 -3.045 1.00 94.31 131 ILE A C 1
ATOM 1106 O O . ILE A 1 131 ? -4.644 8.506 -4.088 1.00 94.31 131 ILE A O 1
ATOM 1110 N N . ASN A 1 132 ? -5.176 9.854 -2.368 1.00 95.19 132 ASN A N 1
ATOM 1111 C CA . ASN A 1 132 ? -4.455 11.022 -2.871 1.00 95.19 132 ASN A CA 1
ATOM 1112 C C . ASN A 1 132 ? -2.962 10.738 -3.050 1.00 95.19 132 ASN A C 1
ATOM 1114 O O . ASN A 1 132 ? -2.444 10.944 -4.144 1.00 95.19 132 ASN A O 1
ATOM 1118 N N . ILE A 1 133 ? -2.297 10.177 -2.032 1.00 94.88 133 ILE A N 1
ATOM 1119 C CA . ILE A 1 133 ? -0.871 9.821 -2.115 1.00 94.88 133 ILE A CA 1
ATOM 1120 C C . ILE A 1 133 ? -0.636 8.817 -3.246 1.00 94.88 133 ILE A C 1
ATOM 1122 O O . ILE A 1 133 ? 0.296 8.969 -4.034 1.00 94.88 133 ILE A O 1
ATOM 1126 N N . THR A 1 134 ? -1.498 7.802 -3.366 1.00 95.00 134 THR A N 1
ATOM 1127 C CA . THR A 1 134 ? -1.357 6.807 -4.435 1.00 95.00 134 THR A CA 1
ATOM 1128 C C . THR A 1 134 ? -1.502 7.472 -5.805 1.00 95.00 134 THR A C 1
ATOM 1130 O O . THR A 1 134 ? -0.647 7.288 -6.666 1.00 95.00 134 THR A O 1
ATOM 1133 N N . ILE A 1 135 ? -2.529 8.303 -6.012 1.00 95.94 135 ILE A N 1
ATOM 1134 C CA . ILE A 1 135 ? -2.742 9.032 -7.272 1.00 95.94 135 ILE A CA 1
ATOM 1135 C C . ILE A 1 135 ? -1.560 9.952 -7.598 1.00 95.94 135 ILE A C 1
ATOM 1137 O O . ILE A 1 135 ? -1.136 10.001 -8.757 1.00 95.94 135 ILE A O 1
ATOM 1141 N N . GLU A 1 136 ? -1.016 10.656 -6.606 1.00 96.12 136 GLU A N 1
ATOM 1142 C CA . GLU A 1 136 ? 0.166 11.505 -6.766 1.00 96.12 136 GLU A CA 1
ATOM 1143 C C . GLU A 1 136 ? 1.373 10.692 -7.230 1.00 96.12 136 GLU A C 1
ATOM 1145 O O . GLU A 1 136 ? 1.976 11.044 -8.241 1.00 96.12 136 GLU A O 1
ATOM 1150 N N . ILE A 1 137 ? 1.673 9.557 -6.590 1.00 93.25 137 ILE A N 1
ATOM 1151 C CA . ILE A 1 137 ? 2.763 8.662 -7.013 1.00 93.25 137 ILE A CA 1
ATOM 1152 C C . ILE A 1 137 ? 2.551 8.200 -8.462 1.00 93.25 137 ILE A C 1
ATOM 1154 O O . ILE A 1 137 ? 3.459 8.287 -9.297 1.00 93.25 137 ILE A O 1
ATOM 1158 N N . LEU A 1 138 ? 1.339 7.744 -8.798 1.00 95.62 138 LEU A N 1
ATOM 1159 C CA . LEU A 1 138 ? 1.033 7.256 -10.144 1.00 95.62 138 LEU A CA 1
ATOM 1160 C C . LEU A 1 138 ? 1.189 8.354 -11.208 1.00 95.62 138 LEU A C 1
ATOM 1162 O O . LEU A 1 138 ? 1.665 8.071 -12.309 1.00 95.62 138 LEU A O 1
ATOM 1166 N N . ASN A 1 139 ? 0.794 9.593 -10.907 1.00 95.75 139 ASN A N 1
ATOM 1167 C CA . ASN A 1 139 ? 0.745 10.680 -11.886 1.00 95.75 139 ASN A CA 1
ATOM 1168 C C . ASN A 1 139 ? 2.012 11.534 -11.951 1.00 95.75 139 ASN A C 1
ATOM 1170 O O . ASN A 1 139 ? 2.358 11.983 -13.042 1.00 95.75 139 ASN A O 1
ATOM 1174 N N . LEU A 1 140 ? 2.675 11.775 -10.822 1.00 94.12 140 LEU A N 1
ATOM 1175 C CA . LEU A 1 140 ? 3.852 12.641 -10.731 1.00 94.12 140 LEU A CA 1
ATOM 1176 C C . LEU A 1 140 ? 5.152 11.856 -10.884 1.00 94.12 140 LEU A C 1
ATOM 1178 O O . LEU A 1 140 ? 6.103 12.370 -11.466 1.00 94.12 140 LEU A O 1
ATOM 1182 N N . SER A 1 141 ? 5.194 10.609 -10.414 1.00 89.75 141 SER A N 1
ATOM 1183 C CA . SER A 1 141 ? 6.406 9.787 -10.477 1.00 89.75 141 SER A CA 1
ATOM 1184 C C . SER A 1 141 ? 6.341 8.796 -11.636 1.00 89.75 141 SER A C 1
ATOM 1186 O O . SER A 1 141 ? 7.160 8.844 -12.551 1.00 89.75 141 SER A O 1
ATOM 1188 N N . ILE A 1 142 ? 5.339 7.916 -11.658 1.00 93.88 142 ILE A N 1
ATOM 1189 C CA . ILE A 1 142 ? 5.359 6.764 -12.572 1.00 93.88 142 ILE A CA 1
ATOM 1190 C C . ILE A 1 142 ? 4.993 7.155 -14.001 1.00 93.88 142 ILE A C 1
ATOM 1192 O O . ILE A 1 142 ? 5.735 6.863 -14.942 1.00 93.88 142 ILE A O 1
ATOM 1196 N N . ARG A 1 143 ? 3.851 7.826 -14.188 1.00 95.31 143 ARG A N 1
ATOM 1197 C CA . ARG A 1 143 ? 3.341 8.172 -15.521 1.00 95.31 143 ARG A CA 1
ATOM 1198 C C . ARG A 1 143 ? 4.367 8.942 -16.363 1.00 95.31 143 ARG A C 1
ATOM 1200 O O . ARG A 1 143 ? 4.557 8.528 -17.505 1.00 95.31 143 ARG A O 1
ATOM 1207 N N . PRO A 1 144 ? 5.063 9.983 -15.861 1.00 95.00 144 PRO A N 1
ATOM 1208 C CA . PRO A 1 144 ? 6.056 10.707 -16.652 1.00 95.00 144 PRO A CA 1
ATOM 1209 C C . PRO A 1 144 ? 7.233 9.824 -17.074 1.00 95.00 144 PRO A C 1
ATOM 1211 O O . PRO A 1 144 ? 7.749 9.972 -18.182 1.00 95.00 144 PRO A O 1
ATOM 1214 N N . HIS A 1 145 ? 7.638 8.871 -16.228 1.00 92.25 145 HIS A N 1
ATOM 1215 C CA . HIS A 1 145 ? 8.704 7.935 -16.570 1.00 92.25 145 HIS A CA 1
ATOM 1216 C C . HIS A 1 145 ? 8.295 6.958 -17.673 1.00 92.25 145 HIS A C 1
ATOM 1218 O O . HIS A 1 145 ? 9.059 6.747 -18.618 1.00 92.25 145 HIS A O 1
ATOM 1224 N N . LEU A 1 146 ? 7.079 6.415 -17.599 1.00 94.50 146 LEU A N 1
ATOM 1225 C CA . LEU A 1 146 ? 6.561 5.504 -18.620 1.00 94.50 146 LEU A CA 1
ATOM 1226 C C . LEU A 1 146 ? 6.306 6.225 -19.958 1.00 94.50 146 LEU A C 1
ATOM 1228 O O . LEU A 1 146 ? 6.646 5.718 -21.025 1.00 94.50 146 LEU A O 1
ATOM 1232 N N . THR A 1 147 ? 5.768 7.446 -19.939 1.00 95.25 147 THR A N 1
ATOM 1233 C CA . THR A 1 147 ? 5.455 8.170 -21.183 1.00 95.25 147 THR A CA 1
ATOM 1234 C C . THR A 1 147 ? 6.686 8.757 -21.864 1.00 95.25 147 THR A C 1
ATOM 1236 O O . THR A 1 147 ? 6.740 8.790 -23.092 1.00 95.25 147 THR A O 1
ATOM 1239 N N . LYS A 1 148 ? 7.683 9.219 -21.0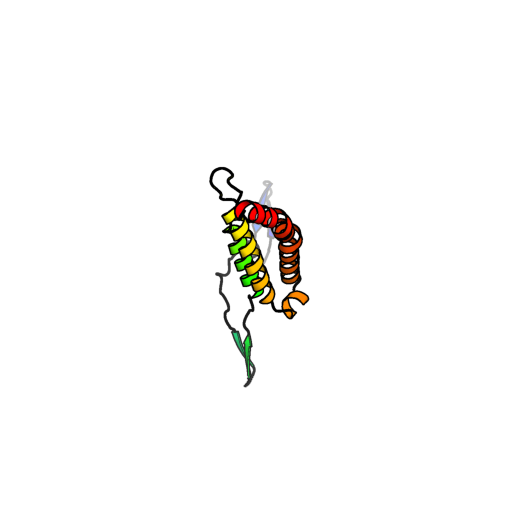99 1.00 94.50 148 LYS A N 1
ATOM 1240 C CA . LYS A 1 148 ? 8.877 9.867 -21.659 1.00 94.50 148 LYS A CA 1
ATOM 1241 C C . LYS A 1 148 ? 10.030 8.895 -21.874 1.00 94.50 148 LYS A C 1
ATOM 1243 O O . LYS A 1 148 ? 10.604 8.876 -22.960 1.00 94.50 148 LYS A O 1
ATOM 1248 N N . TRP A 1 149 ? 10.406 8.132 -20.851 1.00 94.25 149 TRP A N 1
ATOM 1249 C CA . TRP A 1 149 ? 11.644 7.347 -20.866 1.00 94.25 149 TRP A CA 1
ATOM 1250 C C . TRP A 1 149 ? 11.421 5.932 -21.384 1.00 94.25 149 TRP A C 1
ATOM 1252 O O . TRP A 1 149 ? 12.105 5.529 -22.323 1.00 94.25 149 TRP A O 1
ATOM 1262 N N . GLN A 1 150 ? 10.407 5.220 -20.881 1.00 93.94 150 GLN A N 1
ATOM 1263 C CA . GLN A 1 150 ? 10.078 3.887 -21.399 1.00 93.94 150 GLN A CA 1
ATOM 1264 C C . GLN A 1 150 ? 9.706 3.947 -22.887 1.00 93.94 150 GLN A C 1
ATOM 1266 O O . GLN A 1 150 ? 10.136 3.093 -23.658 1.00 93.94 150 GLN A O 1
ATOM 1271 N N . ALA A 1 151 ? 8.956 4.966 -23.320 1.00 93.25 151 ALA A N 1
ATOM 1272 C CA . ALA A 1 151 ? 8.622 5.141 -24.733 1.00 93.25 151 ALA A CA 1
ATOM 1273 C C . ALA A 1 151 ? 9.870 5.312 -25.619 1.00 93.25 151 ALA A C 1
ATOM 1275 O O . ALA A 1 151 ? 9.947 4.712 -26.690 1.00 93.25 151 ALA A O 1
ATOM 1276 N N . LYS A 1 152 ? 10.865 6.093 -25.173 1.00 94.19 152 LYS A N 1
ATOM 1277 C CA . LYS A 1 152 ? 12.151 6.234 -25.877 1.00 94.19 152 LYS A CA 1
ATOM 1278 C C . LYS A 1 152 ? 12.933 4.922 -25.896 1.00 94.19 152 LYS A C 1
ATOM 1280 O O . LYS A 1 152 ? 13.415 4.538 -26.954 1.00 94.19 152 LYS A O 1
ATOM 1285 N N . PHE A 1 153 ? 13.004 4.228 -24.760 1.00 94.00 153 PHE A N 1
ATOM 1286 C CA . PHE A 1 153 ? 13.659 2.925 -24.657 1.00 94.00 153 PHE A CA 1
ATOM 1287 C C . PHE A 1 153 ? 13.039 1.902 -25.618 1.00 94.00 153 PHE A C 1
ATOM 1289 O O . PHE A 1 153 ? 13.760 1.280 -26.386 1.00 94.00 153 PHE A O 1
ATOM 1296 N N . ARG A 1 154 ? 11.704 1.786 -25.652 1.00 92.56 154 ARG A N 1
ATOM 1297 C CA . ARG A 1 154 ? 11.006 0.877 -26.577 1.00 92.56 154 ARG A CA 1
ATOM 1298 C C . ARG A 1 154 ? 11.273 1.231 -28.038 1.00 92.56 154 ARG A C 1
ATOM 1300 O O . ARG A 1 154 ? 11.511 0.335 -28.833 1.00 92.56 154 ARG A O 1
ATOM 1307 N N . LYS A 1 155 ? 11.268 2.522 -28.389 1.00 93.31 155 LYS A N 1
ATOM 1308 C CA . LYS A 1 155 ? 11.623 2.956 -29.748 1.00 93.31 155 LYS A CA 1
ATOM 1309 C C . LYS A 1 155 ? 13.046 2.566 -30.134 1.00 93.31 155 LYS A C 1
ATOM 1311 O O . LYS A 1 155 ? 13.268 2.294 -31.295 1.00 93.31 155 LYS A O 1
ATOM 1316 N N . TRP A 1 156 ? 13.993 2.568 -29.203 1.00 93.31 156 TRP A N 1
ATOM 1317 C CA . TRP A 1 156 ? 15.361 2.141 -29.491 1.00 93.31 156 TRP A CA 1
ATOM 1318 C C . TRP A 1 156 ? 15.499 0.614 -29.549 1.00 93.31 156 TRP A C 1
ATOM 1320 O O . TRP A 1 156 ? 16.164 0.110 -30.434 1.00 93.31 156 TRP A O 1
ATOM 1330 N N . TYR A 1 157 ? 14.861 -0.115 -28.632 1.00 90.50 157 TYR A N 1
ATOM 1331 C CA . TYR A 1 157 ? 15.020 -1.568 -28.504 1.00 90.50 157 TYR A CA 1
ATOM 1332 C C . TYR A 1 157 ? 14.330 -2.374 -29.616 1.00 90.50 157 TYR A C 1
ATOM 1334 O O . TYR A 1 157 ? 14.780 -3.461 -29.957 1.00 90.50 157 TYR A O 1
ATOM 1342 N N . PHE A 1 158 ? 13.208 -1.871 -30.143 1.00 84.50 158 PHE A N 1
ATOM 1343 C CA . PHE A 1 158 ? 12.447 -2.528 -31.216 1.00 84.50 158 PHE A CA 1
ATOM 1344 C C . PHE A 1 158 ? 12.821 -2.041 -32.630 1.00 84.50 158 PHE A C 1
ATOM 1346 O O . PHE A 1 158 ? 12.157 -2.440 -33.586 1.00 84.50 158 PHE A O 1
ATOM 1353 N N . PHE A 1 159 ? 13.826 -1.171 -32.757 1.00 57.16 159 PHE A N 1
ATOM 1354 C CA . PHE A 1 159 ? 14.441 -0.776 -34.029 1.00 57.16 159 PHE A CA 1
ATOM 1355 C C . PHE A 1 159 ? 15.766 -1.515 -34.205 1.00 57.16 159 PHE A C 1
ATOM 1357 O O . PHE A 1 159 ? 16.068 -1.874 -35.364 1.00 57.16 159 PHE A O 1
#